Protein AF-A0A1I5WN30-F1 (afdb_monomer)

Mean predicted aligned error: 3.78 Å

Sequence (135 aa):
MLHYLNLFPAQSEDDVQALPRPFRENFAGAMRGMVEAGAPEGTDPSLVDRYTEKMGSARQPAGLHSLEGLVRWDLDAALREVAQPVALFVVRSIIAKEAIERYGDRIRIELVDLGSRHFPVESPAETTKLLAGEL

Secondary structure (DSSP, 8-state):
-TTSGGGSSPPPHHHHHHTTHHHHH-HHHHHHHHHHTTS-TT--HHHHHHHHHHHHTPPTTHHHHHHHHHHH--HHHHHHH--S-EEEEEETTT--HHHHHHHTTTEEEEEE-SSSTTHHHHSHHHHHHHHHT--

pLDDT: mean 91.73, std 5.42, range [56.91, 95.81]

Organism: NCBI:txid112413

InterPro domains:
  IPR029058 Alpha/Beta hydrolase fold [G3DSA:3.40.50.1820] (2-135)

Solvent-accessible surface area (backbone atoms only — not comparable to full-atom values): 7769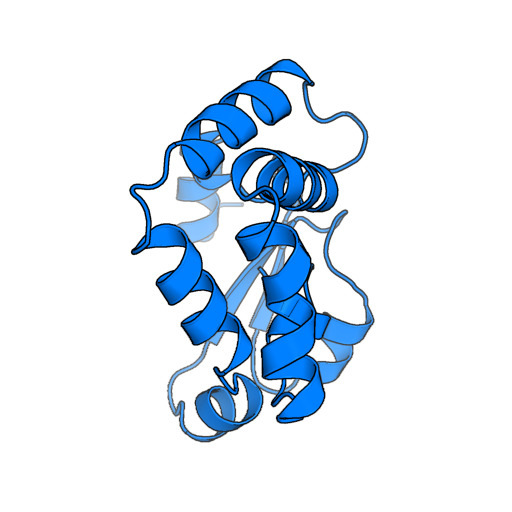 Å² total; per-residue (Å²): 116,58,54,51,49,89,46,36,45,73,55,54,74,67,50,46,60,53,72,48,44,56,42,74,76,36,44,44,65,43,38,34,56,62,37,52,77,43,43,42,92,89,55,60,64,69,56,48,51,52,49,20,53,60,60,34,64,46,61,80,66,58,46,58,53,51,51,51,50,46,36,67,34,38,48,60,62,52,59,73,71,54,85,67,91,43,77,42,81,42,40,54,87,54,50,46,69,67,42,50,72,72,37,52,90,72,30,52,74,43,73,36,96,49,80,36,81,56,20,66,76,78,37,48,70,60,44,52,32,50,75,71,68,72,108

Radius of gyration: 15.88 Å; Cα contacts (8 Å, |Δi|>4): 139; chains: 1; bounding box: 36×34×39 Å

Structure (mmCIF, N/CA/C/O backbone):
data_AF-A0A1I5WN30-F1
#
_entry.id   AF-A0A1I5WN30-F1
#
loop_
_atom_site.group_PDB
_atom_site.id
_atom_site.type_symbol
_atom_site.label_atom_id
_atom_site.label_alt_id
_atom_site.label_comp_id
_atom_site.label_asym_id
_atom_site.label_entity_id
_atom_site.label_seq_id
_atom_site.pdbx_PDB_ins_code
_atom_site.Cartn_x
_atom_site.Cartn_y
_atom_site.Cartn_z
_atom_site.occupancy
_atom_site.B_iso_or_equiv
_atom_site.auth_seq_id
_atom_site.auth_comp_id
_atom_site.auth_asym_id
_atom_site.auth_atom_id
_atom_site.pdbx_PDB_model_num
ATOM 1 N N . MET A 1 1 ? -0.912 0.502 2.035 1.00 56.91 1 MET A N 1
ATOM 2 C CA . MET A 1 1 ? -0.988 -0.795 1.334 1.00 56.91 1 MET A CA 1
ATOM 3 C C . MET A 1 1 ? -2.139 -0.786 0.335 1.00 56.91 1 MET A C 1
ATOM 5 O O . MET A 1 1 ? -1.849 -0.775 -0.846 1.00 56.91 1 MET A O 1
ATOM 9 N N . LEU A 1 2 ? -3.398 -0.635 0.769 1.00 68.44 2 LEU A N 1
ATOM 10 C CA . LEU A 1 2 ? -4.589 -0.671 -0.104 1.00 68.44 2 LEU A CA 1
ATOM 11 C C . LEU A 1 2 ? -4.738 0.461 -1.145 1.00 68.44 2 LEU A C 1
ATOM 13 O O . LEU A 1 2 ? -5.691 0.446 -1.914 1.00 68.44 2 LEU A O 1
ATOM 17 N N . HIS A 1 3 ? -3.808 1.418 -1.214 1.00 73.88 3 HIS A N 1
ATOM 18 C CA . HIS A 1 3 ? -3.748 2.346 -2.351 1.00 73.88 3 HIS A CA 1
ATOM 19 C C . HIS A 1 3 ? -3.366 1.630 -3.661 1.00 73.88 3 HIS A C 1
ATOM 21 O O . HIS A 1 3 ? -3.721 2.098 -4.733 1.00 73.88 3 HIS A O 1
ATOM 27 N N . TYR A 1 4 ? -2.744 0.446 -3.579 1.00 74.31 4 TYR A N 1
ATOM 28 C CA . TYR A 1 4 ? -2.612 -0.494 -4.697 1.00 74.31 4 TYR A CA 1
ATOM 29 C C . TYR A 1 4 ? -3.767 -1.488 -4.727 1.00 74.31 4 TYR A C 1
ATOM 31 O O . TYR A 1 4 ? -3.547 -2.694 -4.647 1.00 74.31 4 TYR A O 1
ATOM 39 N N . LEU A 1 5 ? -5.011 -1.006 -4.765 1.00 79.19 5 LEU A N 1
ATOM 40 C CA . LEU A 1 5 ? -6.179 -1.888 -4.684 1.00 79.19 5 LEU A CA 1
ATOM 41 C C . LEU A 1 5 ? -6.122 -3.023 -5.713 1.00 79.19 5 LEU A C 1
ATOM 43 O O . LEU A 1 5 ? -6.527 -4.132 -5.407 1.00 79.19 5 LEU A O 1
ATOM 47 N N . ASN A 1 6 ? -5.569 -2.775 -6.897 1.00 80.12 6 ASN A N 1
ATOM 48 C CA . ASN A 1 6 ? -5.411 -3.780 -7.941 1.00 80.12 6 ASN A CA 1
ATOM 49 C C . ASN A 1 6 ? -4.487 -4.958 -7.580 1.00 80.12 6 ASN A C 1
ATOM 51 O O . ASN A 1 6 ? -4.527 -5.943 -8.299 1.00 80.12 6 ASN A O 1
ATOM 55 N N . LEU A 1 7 ? -3.677 -4.889 -6.516 1.00 83.81 7 LEU A N 1
ATOM 56 C CA . LEU A 1 7 ? -2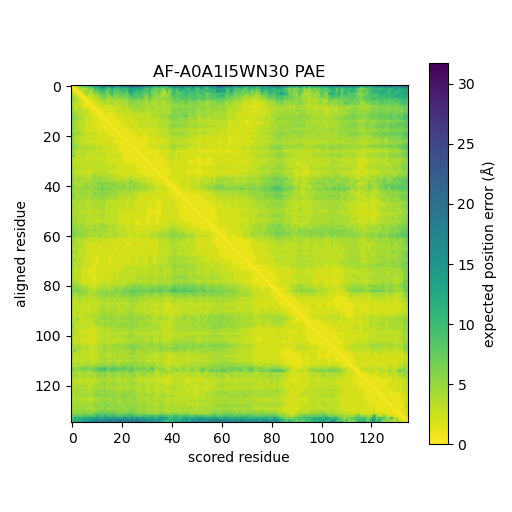.734 -5.951 -6.132 1.00 83.81 7 LEU A CA 1
ATOM 57 C C . LEU A 1 7 ? -3.264 -6.926 -5.071 1.00 83.81 7 LEU A C 1
ATOM 59 O O .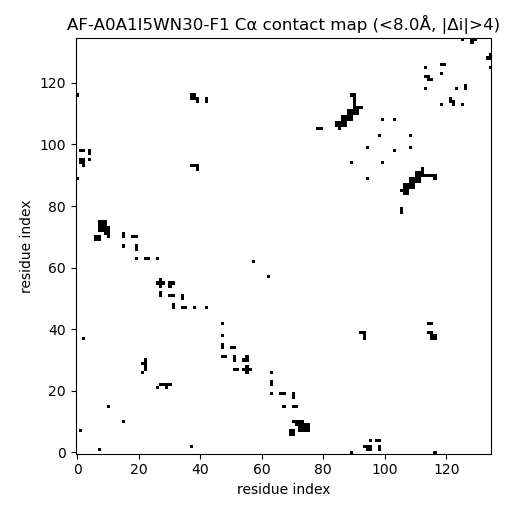 LEU A 1 7 ? -2.599 -7.921 -4.811 1.00 83.81 7 LEU A O 1
ATOM 63 N N . PHE A 1 8 ? -4.388 -6.631 -4.409 1.00 85.19 8 PHE A N 1
ATOM 64 C CA . PHE A 1 8 ? -4.833 -7.397 -3.229 1.00 85.19 8 PHE A CA 1
ATOM 65 C C . PHE A 1 8 ? -5.980 -8.388 -3.466 1.00 85.19 8 PHE A C 1
ATOM 67 O O . PHE A 1 8 ? -5.977 -9.437 -2.824 1.00 85.19 8 PHE A O 1
ATOM 74 N N . PRO A 1 9 ? -6.981 -8.103 -4.317 1.00 91.12 9 PRO A N 1
ATOM 75 C CA . PRO A 1 9 ? -7.969 -9.098 -4.705 1.00 91.12 9 PRO A CA 1
ATOM 76 C C . PRO A 1 9 ? -7.327 -10.262 -5.455 1.00 91.12 9 PRO A C 1
ATOM 78 O O . PRO A 1 9 ? -6.271 -10.094 -6.070 1.00 91.12 9 PRO A O 1
ATOM 81 N N . ALA A 1 10 ? -8.022 -11.401 -5.480 1.00 93.56 10 ALA A N 1
ATOM 82 C CA . ALA A 1 10 ? -7.674 -12.511 -6.360 1.00 93.56 10 ALA A CA 1
ATOM 83 C C . ALA A 1 10 ? -7.446 -12.025 -7.802 1.00 93.56 10 ALA A C 1
ATOM 85 O O . ALA A 1 10 ? -8.315 -11.387 -8.402 1.00 93.56 10 ALA A O 1
ATOM 86 N N . GLN A 1 11 ? -6.276 -12.349 -8.344 1.00 93.50 11 GLN A N 1
ATOM 87 C CA . GLN A 1 11 ? -5.887 -12.030 -9.713 1.00 93.50 11 GLN A CA 1
ATOM 88 C C . GLN A 1 11 ? -6.201 -13.198 -10.649 1.00 93.50 11 GLN A C 1
ATOM 90 O O . GLN A 1 11 ? -6.179 -14.361 -10.237 1.00 93.50 11 GLN A O 1
ATOM 95 N N . SER A 1 12 ? -6.454 -12.899 -11.924 1.00 93.19 12 SER A N 1
ATOM 96 C CA . SER A 1 12 ? -6.440 -13.938 -12.956 1.00 93.19 12 SER A CA 1
ATOM 97 C C . SER A 1 12 ? -5.009 -14.443 -13.179 1.00 93.19 12 SER A C 1
ATOM 99 O O . SER A 1 12 ? -4.046 -13.734 -12.884 1.00 93.19 12 SER A O 1
ATOM 101 N N . GLU A 1 13 ? -4.835 -15.652 -13.724 1.00 92.12 13 GLU A N 1
ATOM 102 C CA . GLU A 1 13 ? -3.481 -16.140 -14.038 1.00 92.12 13 GLU A CA 1
ATOM 103 C C . GLU A 1 13 ? -2.780 -15.229 -15.062 1.00 92.12 13 GLU A C 1
ATOM 105 O O . GLU A 1 13 ? -1.581 -14.986 -14.947 1.00 92.12 13 GLU A O 1
ATOM 110 N N . ASP A 1 14 ? -3.524 -14.644 -16.005 1.00 93.50 14 ASP A N 1
ATOM 111 C CA . ASP A 1 14 ? -2.974 -13.679 -16.962 1.00 93.50 14 ASP A CA 1
ATOM 112 C C . ASP A 1 14 ? -2.432 -12.426 -16.249 1.00 93.50 14 ASP A C 1
ATOM 114 O O . ASP A 1 14 ? -1.308 -11.994 -16.525 1.00 93.50 14 ASP A O 1
ATOM 118 N N . ASP A 1 15 ? -3.170 -11.888 -15.271 1.00 92.19 15 ASP A N 1
ATOM 119 C CA . ASP A 1 15 ? -2.736 -10.734 -14.469 1.00 92.19 15 ASP A CA 1
ATOM 120 C C . ASP A 1 15 ? -1.535 -11.076 -13.580 1.00 92.19 15 ASP A C 1
ATOM 122 O O . ASP A 1 15 ? -0.591 -10.287 -13.474 1.00 92.19 15 ASP A O 1
ATOM 126 N N . VAL A 1 16 ? -1.510 -12.284 -13.007 1.00 92.06 16 VAL A N 1
ATOM 127 C CA . VAL A 1 16 ? -0.373 -12.806 -12.232 1.00 92.06 16 VAL A CA 1
ATOM 128 C C . VAL A 1 16 ? 0.915 -12.820 -13.051 1.00 92.06 16 VAL A C 1
ATOM 130 O O . VAL A 1 16 ? 2.000 -12.566 -12.517 1.00 92.06 16 VAL A O 1
ATOM 133 N N . GLN A 1 17 ? 0.824 -13.092 -14.352 1.00 90.69 17 GLN A N 1
ATOM 134 C CA . GLN A 1 17 ? 1.980 -13.070 -15.243 1.00 90.69 17 GLN A CA 1
ATOM 135 C C . GLN A 1 17 ? 2.309 -11.662 -15.750 1.00 90.69 17 GLN A C 1
ATOM 137 O O . GLN A 1 17 ? 3.495 -11.340 -15.912 1.00 90.69 17 GLN A O 1
ATOM 142 N N . ALA A 1 18 ? 1.293 -10.830 -15.988 1.00 92.62 18 ALA A N 1
ATOM 143 C CA . ALA A 1 18 ? 1.430 -9.500 -16.571 1.00 92.62 18 ALA A CA 1
ATOM 144 C C . ALA A 1 18 ? 1.936 -8.449 -15.573 1.00 92.62 18 ALA A C 1
ATOM 146 O O . ALA A 1 18 ? 2.865 -7.706 -15.897 1.00 92.62 18 ALA A O 1
ATOM 147 N N . LEU A 1 19 ? 1.379 -8.400 -14.358 1.00 91.19 19 LEU A N 1
ATOM 148 C CA . LEU A 1 19 ? 1.684 -7.369 -13.358 1.00 91.19 19 LEU A CA 1
ATOM 149 C C . LEU A 1 19 ? 3.174 -7.314 -12.966 1.00 91.19 19 LEU A C 1
ATOM 151 O O . LEU A 1 19 ? 3.724 -6.213 -12.899 1.00 91.19 19 LEU A O 1
ATOM 155 N N . PRO A 1 20 ? 3.889 -8.443 -12.771 1.00 92.69 20 PRO A N 1
ATOM 156 C CA . PRO A 1 20 ? 5.315 -8.407 -12.450 1.00 92.69 20 PRO A CA 1
ATOM 157 C C . PRO A 1 20 ? 6.221 -8.111 -13.654 1.00 9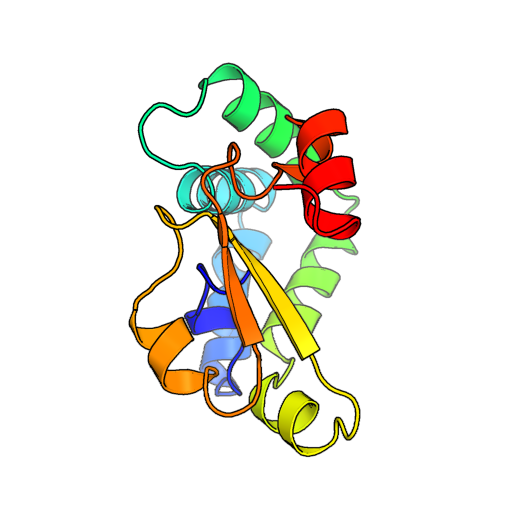2.69 20 PRO A C 1
ATOM 159 O O . PRO A 1 20 ? 7.420 -7.915 -13.466 1.00 92.69 20 PRO A O 1
ATOM 162 N N . ARG A 1 21 ? 5.707 -8.089 -14.896 1.00 94.06 21 ARG A N 1
ATOM 163 C CA . ARG A 1 21 ? 6.533 -7.972 -16.114 1.00 94.06 21 ARG A CA 1
ATOM 164 C C . ARG A 1 21 ? 7.467 -6.752 -16.112 1.00 94.06 21 ARG A C 1
ATOM 166 O O . ARG A 1 21 ? 8.657 -6.965 -16.348 1.00 94.06 21 ARG A O 1
ATOM 173 N N . PRO A 1 22 ? 7.024 -5.529 -15.752 1.00 93.88 22 PRO A N 1
ATOM 174 C CA . PRO A 1 22 ? 7.924 -4.377 -15.675 1.00 93.88 22 PRO A CA 1
ATOM 175 C C . PRO A 1 22 ? 9.069 -4.575 -14.671 1.00 93.88 22 PRO A C 1
ATOM 177 O O . PRO A 1 22 ? 10.181 -4.105 -14.895 1.00 93.88 22 PRO A O 1
ATOM 180 N N . PHE A 1 23 ? 8.834 -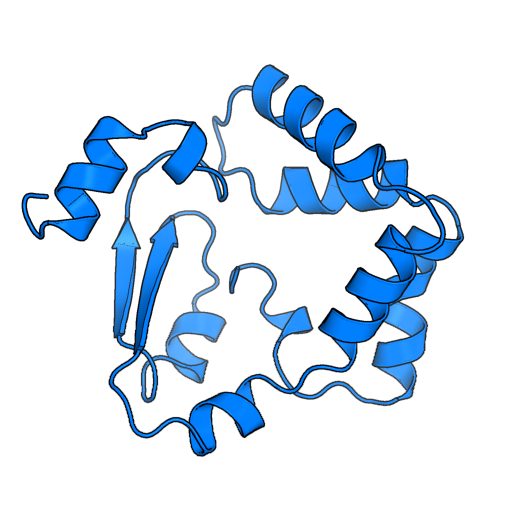5.324 -13.587 1.00 94.25 23 PHE A N 1
ATOM 181 C CA . PHE A 1 23 ? 9.849 -5.630 -12.574 1.00 94.25 23 PHE A CA 1
ATOM 182 C C . PHE A 1 23 ? 10.864 -6.669 -13.049 1.00 94.25 23 PHE A C 1
ATOM 184 O O . PHE A 1 23 ? 12.010 -6.640 -12.602 1.00 94.25 23 PHE A O 1
ATOM 191 N N . ARG A 1 24 ? 10.470 -7.569 -13.960 1.00 93.81 24 ARG A N 1
ATOM 192 C CA . ARG A 1 24 ? 11.396 -8.510 -14.612 1.00 93.81 24 ARG A CA 1
ATOM 193 C C . ARG A 1 24 ? 12.337 -7.794 -15.579 1.00 93.81 24 ARG A C 1
ATOM 195 O O . ARG A 1 24 ? 13.497 -8.173 -15.687 1.00 93.81 24 ARG A O 1
ATOM 202 N N . GLU A 1 25 ? 11.838 -6.767 -16.262 1.00 94.81 25 GLU A N 1
ATOM 203 C CA . GLU A 1 25 ? 12.593 -5.993 -17.255 1.00 94.81 25 GLU A CA 1
ATOM 204 C C . GLU A 1 25 ? 13.499 -4.939 -16.604 1.00 94.81 25 GLU A C 1
ATOM 206 O O . GLU A 1 25 ? 14.667 -4.807 -16.966 1.00 94.81 25 GLU A O 1
ATOM 211 N N . ASN A 1 26 ? 12.978 -4.201 -15.621 1.00 94.44 26 ASN A N 1
ATOM 212 C CA . ASN A 1 26 ? 13.712 -3.176 -14.888 1.00 94.44 26 ASN A CA 1
ATOM 213 C C . ASN A 1 26 ? 13.171 -3.041 -13.459 1.00 94.44 26 ASN A C 1
ATOM 215 O O . ASN A 1 26 ? 12.346 -2.173 -13.167 1.00 94.44 26 ASN A O 1
ATOM 219 N N . PHE A 1 27 ? 13.670 -3.884 -12.551 1.00 94.69 27 PHE A N 1
ATOM 220 C CA . PHE A 1 27 ? 13.216 -3.908 -11.159 1.00 94.69 27 PHE A CA 1
ATOM 221 C C . PHE A 1 27 ? 13.329 -2.540 -10.473 1.00 94.69 27 PHE A C 1
ATOM 223 O O . PHE A 1 27 ? 12.363 -2.068 -9.882 1.00 94.69 27 PHE A O 1
ATOM 230 N N . ALA A 1 28 ? 14.486 -1.877 -10.569 1.00 93.44 28 ALA A N 1
ATOM 231 C CA . ALA A 1 28 ? 14.715 -0.598 -9.898 1.00 93.44 28 ALA A CA 1
ATOM 232 C C . ALA A 1 28 ? 13.820 0.522 -10.459 1.00 93.44 28 ALA A C 1
ATOM 234 O O . ALA A 1 28 ? 13.243 1.292 -9.692 1.00 93.44 28 ALA A O 1
ATOM 235 N N . GLY A 1 29 ? 13.656 0.584 -11.785 1.00 94.06 29 GLY A N 1
ATOM 236 C CA . GLY A 1 29 ? 12.773 1.555 -12.434 1.00 94.06 29 GLY A CA 1
ATOM 237 C C . GLY A 1 29 ? 11.299 1.328 -12.096 1.00 94.06 29 GLY A C 1
ATOM 238 O O . GLY A 1 29 ? 10.606 2.270 -11.719 1.00 94.06 29 GLY A O 1
ATOM 239 N N . ALA A 1 30 ? 10.830 0.079 -12.148 1.00 94.69 30 ALA A N 1
ATOM 240 C CA . ALA A 1 30 ? 9.465 -0.270 -11.757 1.00 94.69 30 ALA A CA 1
ATOM 241 C C . ALA A 1 30 ? 9.208 0.009 -10.263 1.00 94.69 30 ALA A C 1
ATOM 243 O O . ALA A 1 30 ? 8.138 0.497 -9.892 1.00 94.69 30 ALA A O 1
ATOM 244 N N . MET A 1 31 ? 10.212 -0.211 -9.404 1.00 94.25 31 MET A N 1
ATOM 245 C CA . MET A 1 31 ? 10.119 0.128 -7.985 1.00 94.25 31 MET A CA 1
ATOM 246 C C . MET A 1 31 ? 9.964 1.628 -7.735 1.00 94.25 31 MET A C 1
ATOM 248 O O . MET A 1 31 ? 9.226 1.996 -6.822 1.00 94.25 31 MET A O 1
ATOM 252 N N . ARG A 1 32 ? 10.598 2.494 -8.536 1.00 94.25 32 ARG A N 1
ATOM 253 C CA . ARG A 1 32 ? 10.407 3.949 -8.429 1.00 94.25 32 ARG A CA 1
ATOM 254 C C . ARG A 1 32 ? 8.937 4.329 -8.597 1.00 94.25 32 ARG A C 1
ATOM 256 O O . ARG A 1 32 ? 8.393 5.013 -7.735 1.00 94.25 32 ARG A O 1
ATOM 263 N N . GLY A 1 33 ? 8.275 3.795 -9.626 1.00 91.56 33 GLY A N 1
ATOM 264 C CA . GLY A 1 33 ? 6.846 4.033 -9.852 1.00 91.56 33 GLY A CA 1
ATOM 265 C C . GLY A 1 33 ? 5.974 3.604 -8.664 1.00 91.56 33 GLY A C 1
ATOM 266 O O . GLY A 1 33 ? 5.052 4.320 -8.281 1.00 91.56 33 GLY A O 1
ATOM 267 N N . MET A 1 34 ? 6.308 2.488 -8.001 1.00 89.94 34 MET A N 1
ATOM 268 C CA . MET A 1 34 ? 5.632 2.055 -6.764 1.00 89.94 34 MET A CA 1
ATOM 269 C C . MET A 1 34 ? 5.967 2.897 -5.518 1.00 89.94 34 MET A C 1
ATOM 271 O O . MET A 1 34 ? 5.282 2.820 -4.490 1.00 89.94 34 MET A O 1
ATOM 275 N N . VAL A 1 35 ? 7.069 3.634 -5.510 1.00 91.25 35 VAL A N 1
ATOM 276 C CA . VAL A 1 35 ? 7.347 4.573 -4.419 1.00 91.25 35 VAL A CA 1
ATOM 277 C C . VAL A 1 35 ? 6.556 5.852 -4.655 1.00 91.25 35 VAL A C 1
ATOM 279 O O . VAL A 1 35 ? 5.852 6.289 -3.748 1.00 91.25 35 VAL A O 1
ATOM 282 N N . GLU A 1 36 ? 6.596 6.376 -5.878 1.00 90.75 36 GLU A N 1
ATOM 283 C CA . GLU A 1 36 ? 5.896 7.594 -6.291 1.00 90.75 36 GLU A CA 1
ATOM 284 C C . GLU A 1 36 ? 4.374 7.471 -6.130 1.00 90.75 36 GLU A C 1
ATOM 286 O O . GLU A 1 36 ? 3.761 8.336 -5.516 1.00 90.75 36 GLU A O 1
ATOM 291 N N . ALA A 1 37 ? 3.756 6.362 -6.549 1.00 86.50 37 ALA A N 1
ATOM 292 C CA . ALA A 1 37 ? 2.313 6.156 -6.368 1.00 86.50 37 ALA A CA 1
ATOM 293 C C . ALA A 1 37 ? 1.876 6.006 -4.891 1.00 86.50 37 ALA A C 1
ATOM 295 O O . ALA A 1 37 ? 0.689 6.090 -4.582 1.00 86.50 37 ALA A O 1
ATOM 296 N N . GLY A 1 38 ? 2.821 5.803 -3.965 1.00 84.81 38 GLY A N 1
ATOM 297 C CA . GLY A 1 38 ? 2.572 5.795 -2.521 1.00 84.81 38 GLY A CA 1
ATOM 298 C C . GLY A 1 38 ? 2.956 7.094 -1.804 1.00 84.81 38 GLY A C 1
ATOM 299 O O . GLY A 1 38 ? 2.899 7.129 -0.569 1.00 84.81 38 GLY A O 1
ATOM 300 N N . ALA A 1 39 ? 3.379 8.118 -2.548 1.00 88.19 39 ALA A N 1
ATOM 301 C CA . ALA A 1 39 ? 3.784 9.424 -2.051 1.00 88.19 39 ALA A CA 1
ATOM 302 C C . ALA A 1 39 ? 2.681 10.458 -2.362 1.00 88.19 39 ALA A C 1
ATOM 304 O O . ALA A 1 39 ? 2.449 10.763 -3.532 1.00 88.19 39 ALA A O 1
ATOM 305 N N . PRO A 1 40 ? 1.976 10.993 -1.346 1.00 87.88 40 PRO A N 1
ATOM 306 C CA . PRO A 1 40 ? 1.018 12.074 -1.552 1.00 87.88 40 PRO A CA 1
ATOM 307 C C . PRO A 1 40 ? 1.642 13.323 -2.190 1.00 87.88 40 PRO A C 1
ATOM 309 O O . PRO A 1 40 ? 2.854 13.547 -2.102 1.00 87.88 40 PRO A O 1
ATOM 312 N N . GLU A 1 41 ? 0.797 14.191 -2.747 1.00 87.88 41 GLU A N 1
ATOM 313 C CA . GLU A 1 41 ? 1.216 15.525 -3.183 1.00 87.88 41 GLU A CA 1
ATOM 314 C C . GLU A 1 41 ? 1.916 16.280 -2.039 1.00 87.88 41 GLU A C 1
ATOM 316 O O . GLU A 1 41 ? 1.483 16.239 -0.886 1.00 87.88 41 GLU A O 1
ATOM 321 N N . GLY A 1 42 ? 3.032 16.941 -2.355 1.00 87.81 42 GLY A N 1
ATOM 322 C CA . GLY A 1 42 ? 3.853 17.645 -1.369 1.00 87.81 42 GLY A CA 1
ATOM 323 C C . GLY A 1 42 ? 4.835 16.764 -0.588 1.00 87.81 42 GLY A C 1
ATOM 324 O O . GLY A 1 42 ? 5.565 17.295 0.249 1.00 87.81 42 GLY A O 1
ATOM 325 N N . THR A 1 43 ? 4.908 15.453 -0.859 1.00 89.62 43 THR A N 1
ATOM 326 C CA . THR A 1 43 ? 5.972 14.601 -0.299 1.00 89.62 43 THR A CA 1
ATOM 327 C C . THR A 1 43 ? 7.344 15.115 -0.740 1.00 89.62 43 THR A C 1
ATOM 329 O O . THR A 1 43 ? 7.560 15.371 -1.924 1.00 89.62 43 THR A O 1
ATOM 332 N N . ASP A 1 44 ? 8.279 15.235 0.206 1.00 91.44 44 ASP A N 1
ATOM 333 C CA . ASP A 1 44 ? 9.663 15.634 -0.068 1.00 91.44 44 ASP A CA 1
ATOM 334 C C . ASP A 1 44 ? 10.295 14.701 -1.128 1.00 91.44 44 ASP A C 1
ATOM 336 O O . ASP A 1 44 ? 10.402 13.490 -0.889 1.00 91.44 44 ASP A O 1
ATOM 340 N N . PRO A 1 45 ? 10.743 15.226 -2.287 1.00 93.12 45 PRO A N 1
ATOM 341 C CA . PRO A 1 45 ? 11.358 14.417 -3.337 1.00 93.12 45 PRO A CA 1
ATOM 342 C C . PRO A 1 45 ? 12.565 13.599 -2.859 1.00 93.12 45 PRO A C 1
ATOM 344 O O . PRO A 1 45 ? 12.787 12.488 -3.340 1.00 93.12 45 PRO A O 1
ATOM 347 N N . SER A 1 46 ? 13.311 14.091 -1.865 1.00 94.38 46 SER A N 1
ATOM 348 C CA . SER A 1 46 ? 14.457 13.369 -1.306 1.00 94.38 46 SER A CA 1
ATOM 349 C C . SER A 1 46 ? 14.046 12.088 -0.566 1.00 94.38 46 SER A C 1
ATOM 351 O O . SER A 1 46 ? 14.798 11.108 -0.558 1.00 94.38 46 SER A O 1
ATOM 353 N N . LEU A 1 47 ? 12.833 12.041 0.003 1.00 92.75 47 LEU A N 1
ATOM 354 C CA . LEU A 1 47 ? 12.275 10.822 0.591 1.00 92.75 47 LEU A CA 1
ATOM 355 C C . LEU A 1 47 ? 11.911 9.809 -0.494 1.00 92.75 47 LEU A C 1
ATOM 357 O O . LEU A 1 47 ? 12.217 8.624 -0.347 1.00 92.75 47 LEU A O 1
ATOM 361 N N . VAL A 1 48 ? 11.312 10.265 -1.597 1.00 92.81 48 VAL A N 1
ATOM 362 C CA . VAL A 1 48 ? 10.991 9.414 -2.754 1.00 92.81 48 VAL A CA 1
ATOM 363 C C . VAL A 1 48 ? 12.259 8.773 -3.315 1.00 92.81 48 VAL A C 1
ATOM 365 O O . VAL A 1 48 ? 12.292 7.556 -3.514 1.00 92.81 48 VAL A O 1
ATOM 368 N N . ASP A 1 49 ? 13.325 9.552 -3.500 1.00 94.94 49 ASP A N 1
ATOM 369 C CA . ASP A 1 49 ? 14.606 9.038 -3.991 1.00 94.94 49 ASP A CA 1
ATOM 370 C C . ASP A 1 49 ? 15.227 8.035 -3.008 1.00 94.94 49 ASP A C 1
ATOM 372 O O . ASP A 1 49 ? 15.601 6.927 -3.405 1.00 94.94 49 ASP A O 1
ATOM 376 N N . ARG A 1 50 ? 15.239 8.351 -1.707 1.00 95.62 50 ARG A N 1
ATOM 377 C CA . ARG A 1 50 ? 15.759 7.453 -0.664 1.00 95.62 50 ARG A CA 1
ATOM 378 C C . ARG A 1 50 ? 14.993 6.130 -0.591 1.00 95.62 50 ARG A C 1
ATOM 380 O O . ARG A 1 50 ? 15.600 5.068 -0.433 1.00 95.62 50 ARG A O 1
ATOM 387 N N . TYR A 1 51 ? 13.663 6.161 -0.671 1.00 94.31 51 TYR A N 1
ATOM 388 C CA . TYR A 1 51 ? 12.858 4.938 -0.666 1.00 94.31 51 TYR A CA 1
ATOM 389 C C . TYR A 1 51 ? 13.013 4.150 -1.964 1.00 94.31 51 TYR A C 1
ATOM 391 O O . TYR A 1 51 ? 13.066 2.922 -1.911 1.00 94.31 51 TYR A O 1
ATOM 399 N N . THR A 1 52 ? 13.152 4.831 -3.101 1.00 94.94 52 THR A N 1
ATOM 400 C CA . THR A 1 52 ? 13.436 4.197 -4.393 1.00 94.94 52 THR A CA 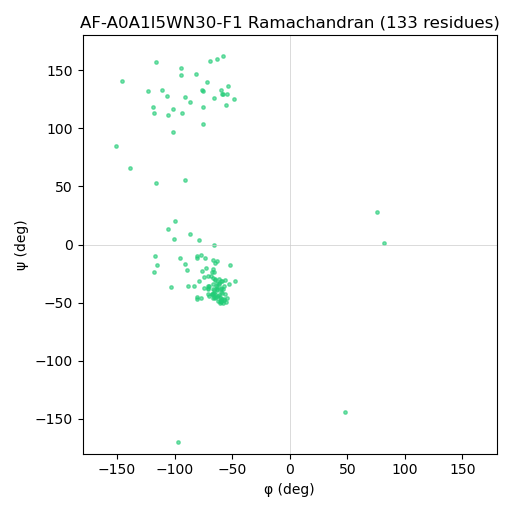1
ATOM 401 C C . THR A 1 52 ? 14.760 3.445 -4.354 1.00 94.94 52 THR A C 1
ATOM 403 O O . THR A 1 52 ? 14.794 2.268 -4.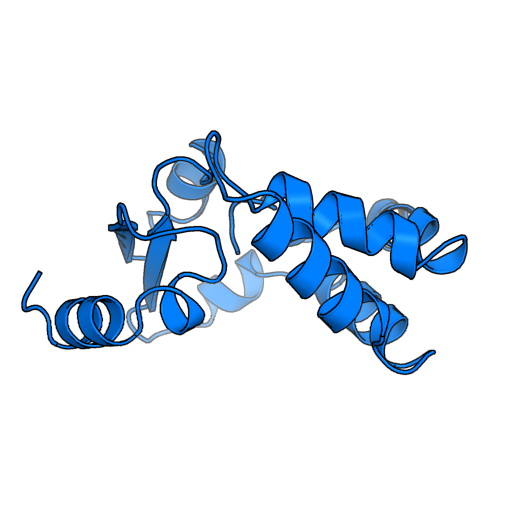705 1.00 94.94 52 THR A O 1
ATOM 406 N N . GLU A 1 53 ? 15.831 4.068 -3.861 1.00 95.75 53 GLU A N 1
ATOM 407 C CA . GLU A 1 53 ? 17.135 3.418 -3.700 1.00 95.75 53 GLU A CA 1
ATOM 408 C C . GLU A 1 53 ? 17.039 2.211 -2.756 1.00 95.75 53 GLU A C 1
ATOM 410 O O . GLU A 1 53 ? 17.430 1.092 -3.103 1.00 95.75 53 GLU A O 1
ATOM 415 N N . LYS A 1 54 ? 16.432 2.407 -1.578 1.00 94.88 54 LYS A N 1
ATOM 416 C CA . LYS A 1 54 ? 16.271 1.340 -0.586 1.00 94.88 54 LYS A CA 1
ATOM 417 C C . LYS A 1 54 ? 15.501 0.150 -1.155 1.00 94.88 54 LYS A C 1
ATOM 419 O O . LYS A 1 54 ? 15.953 -0.981 -1.012 1.00 94.88 54 LYS A O 1
ATOM 424 N N . MET A 1 55 ? 14.343 0.375 -1.770 1.00 94.25 55 MET A N 1
ATOM 425 C CA . MET A 1 55 ? 13.514 -0.719 -2.278 1.00 94.25 55 MET A CA 1
ATOM 426 C C . MET A 1 55 ? 14.086 -1.338 -3.558 1.00 94.25 55 MET A C 1
ATOM 428 O O . MET A 1 55 ? 14.042 -2.557 -3.714 1.00 94.25 55 MET A O 1
ATOM 432 N N . GLY A 1 56 ? 14.665 -0.527 -4.447 1.00 95.12 56 GLY A N 1
ATOM 433 C CA . GLY A 1 56 ? 15.309 -0.983 -5.680 1.00 95.12 56 GLY A CA 1
ATOM 434 C C . GLY A 1 56 ? 16.560 -1.832 -5.439 1.00 95.12 56 GLY A C 1
ATOM 435 O O . GLY A 1 56 ? 16.890 -2.671 -6.273 1.00 95.12 56 GLY A O 1
ATOM 436 N N . SER A 1 57 ? 17.214 -1.683 -4.280 1.00 95.31 57 SER A N 1
ATOM 437 C CA . SER A 1 57 ? 18.381 -2.485 -3.877 1.00 95.31 57 SER A CA 1
ATOM 438 C C . SER A 1 57 ? 18.050 -3.885 -3.336 1.00 95.31 57 SER A C 1
ATOM 440 O O . SER A 1 57 ? 18.952 -4.617 -2.920 1.00 95.31 57 SER A O 1
ATOM 442 N N . ALA A 1 58 ? 16.775 -4.296 -3.344 1.00 95.25 58 ALA A N 1
ATOM 443 C CA . ALA A 1 58 ? 16.387 -5.645 -2.947 1.00 95.25 58 ALA A CA 1
ATOM 444 C C . ALA A 1 58 ? 17.164 -6.703 -3.753 1.00 95.25 58 ALA A C 1
ATOM 446 O O . ALA A 1 58 ? 17.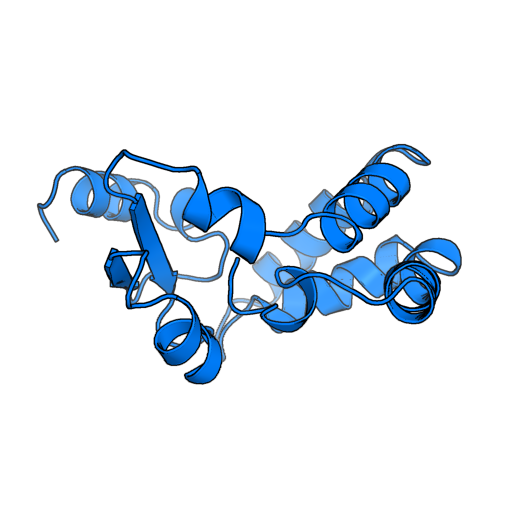200 -6.673 -4.986 1.00 95.25 58 ALA A O 1
ATOM 447 N N . ARG A 1 59 ? 17.774 -7.668 -3.048 1.00 95.00 59 ARG A N 1
ATOM 448 C CA . ARG A 1 59 ? 18.557 -8.742 -3.673 1.00 95.00 59 ARG A CA 1
ATOM 449 C C . ARG A 1 59 ? 17.692 -9.526 -4.661 1.00 95.00 59 ARG A C 1
ATOM 451 O O . ARG A 1 59 ? 16.629 -10.029 -4.299 1.00 95.00 59 ARG A O 1
ATOM 458 N N . GLN A 1 60 ? 18.193 -9.707 -5.879 1.00 93.31 60 GLN A N 1
ATOM 459 C CA . GLN A 1 60 ? 17.517 -10.493 -6.910 1.00 93.31 60 GLN A CA 1
ATOM 460 C C . GLN A 1 60 ? 18.008 -11.952 -6.933 1.00 93.31 60 GLN A C 1
ATOM 462 O O . GLN A 1 60 ? 19.175 -12.205 -6.614 1.00 93.31 60 GLN A O 1
ATOM 467 N N . PRO A 1 61 ? 17.128 -12.924 -7.254 1.00 94.69 61 PRO A N 1
ATOM 468 C CA . PRO A 1 61 ? 15.722 -12.762 -7.668 1.00 94.69 61 PRO A CA 1
ATOM 469 C C . PRO A 1 61 ? 14.708 -12.676 -6.506 1.00 94.69 61 PRO A C 1
ATOM 471 O O . PRO A 1 61 ? 13.504 -12.718 -6.735 1.00 94.69 61 PRO A O 1
ATOM 474 N N . ALA A 1 62 ? 15.156 -12.568 -5.250 1.00 94.94 62 ALA A N 1
ATOM 475 C CA . ALA A 1 62 ? 14.257 -12.618 -4.092 1.00 94.94 62 ALA A CA 1
ATOM 476 C C . ALA A 1 62 ? 13.241 -11.459 -4.058 1.00 94.94 62 ALA A C 1
ATOM 478 O O . ALA A 1 62 ? 12.077 -11.680 -3.721 1.00 94.94 62 ALA A O 1
ATOM 479 N N . GLY A 1 63 ? 13.652 -10.244 -4.439 1.00 93.75 63 GLY A N 1
ATOM 480 C CA . GLY A 1 63 ? 12.750 -9.093 -4.554 1.00 93.75 63 GLY A CA 1
ATOM 481 C C . GLY A 1 63 ? 11.620 -9.339 -5.556 1.00 93.75 63 GLY A C 1
ATOM 482 O O . GLY A 1 63 ? 10.451 -9.170 -5.216 1.00 93.75 63 GLY A O 1
ATOM 483 N N . LEU A 1 64 ? 11.961 -9.815 -6.757 1.00 94.19 64 LEU A N 1
ATOM 484 C CA . LEU A 1 64 ? 10.980 -10.189 -7.775 1.00 94.19 64 LEU A CA 1
ATOM 485 C C . LEU A 1 64 ? 10.035 -11.300 -7.293 1.00 94.19 64 LEU A C 1
ATOM 487 O O . LEU A 1 64 ? 8.823 -11.137 -7.388 1.00 94.19 64 LEU A O 1
ATOM 491 N N . HIS A 1 65 ? 10.560 -12.387 -6.718 1.00 94.75 65 HIS A N 1
ATOM 492 C CA . HIS A 1 65 ? 9.722 -13.488 -6.222 1.00 94.75 65 HIS A CA 1
ATOM 493 C C . HIS A 1 65 ? 8.763 -13.044 -5.107 1.00 94.75 65 HIS A C 1
ATOM 495 O O . HIS A 1 65 ? 7.648 -13.548 -5.010 1.00 94.75 65 HIS A O 1
ATOM 501 N N . SER A 1 66 ? 9.171 -12.080 -4.276 1.00 93.31 66 SER A N 1
ATOM 502 C CA . SER A 1 66 ? 8.298 -11.513 -3.241 1.00 93.31 66 SER A CA 1
ATOM 503 C C . SER A 1 66 ? 7.122 -10.758 -3.863 1.00 93.31 66 SER A C 1
ATOM 505 O O . SER A 1 66 ? 5.992 -10.872 -3.393 1.00 93.31 66 SER A O 1
ATOM 507 N N . LEU A 1 67 ? 7.374 -10.030 -4.953 1.00 91.69 67 LEU A N 1
ATOM 508 C CA . LEU A 1 67 ? 6.339 -9.331 -5.709 1.00 91.69 67 LEU A CA 1
ATOM 509 C C . LEU A 1 67 ? 5.388 -10.309 -6.411 1.00 91.69 67 LEU A C 1
ATOM 511 O O . LEU A 1 67 ? 4.177 -10.140 -6.363 1.00 91.69 67 LEU A O 1
ATOM 515 N N . GLU A 1 68 ? 5.928 -11.365 -7.013 1.00 92.44 68 GLU A N 1
ATOM 516 C CA . GLU A 1 68 ? 5.140 -12.432 -7.636 1.00 92.44 68 GLU A CA 1
ATOM 517 C C . GLU A 1 68 ? 4.280 -13.199 -6.623 1.00 92.44 68 GLU A C 1
ATOM 519 O O . GLU A 1 68 ? 3.181 -13.642 -6.958 1.00 92.44 68 GLU A O 1
ATOM 524 N N . GLY A 1 69 ? 4.766 -13.357 -5.389 1.00 93.12 69 GLY A N 1
ATOM 525 C CA . GLY A 1 69 ? 3.986 -13.898 -4.280 1.00 93.12 69 GLY A CA 1
ATOM 526 C C . GLY A 1 69 ? 2.862 -12.956 -3.857 1.00 93.12 69 GLY A C 1
ATOM 527 O O . GLY A 1 69 ? 1.738 -13.410 -3.665 1.00 93.12 69 GLY A O 1
ATOM 528 N N . LEU A 1 70 ? 3.141 -11.650 -3.777 1.00 91.69 70 LEU A N 1
ATOM 529 C CA . LEU A 1 70 ? 2.132 -10.635 -3.467 1.00 91.69 70 LEU A CA 1
ATOM 530 C C . LEU A 1 70 ? 1.002 -10.627 -4.502 1.00 91.69 70 LEU A C 1
ATOM 532 O O . LEU A 1 70 ? -0.156 -10.645 -4.117 1.00 91.69 70 LEU A O 1
ATOM 536 N N . VAL A 1 71 ? 1.327 -10.651 -5.797 1.00 92.50 71 VAL A N 1
ATOM 537 C CA . VAL A 1 71 ? 0.320 -10.639 -6.874 1.00 92.50 71 VAL A CA 1
ATOM 538 C C . VAL A 1 71 ? -0.549 -11.905 -6.870 1.00 92.50 71 VAL A C 1
ATOM 540 O O . VAL A 1 71 ? -1.709 -11.860 -7.260 1.00 92.50 71 VAL A O 1
ATOM 543 N N . ARG A 1 72 ? -0.014 -13.045 -6.420 1.00 94.00 72 ARG A N 1
ATOM 544 C CA . ARG A 1 72 ? -0.790 -14.291 -6.280 1.00 94.00 72 ARG A CA 1
ATOM 545 C C . ARG A 1 72 ? -1.636 -14.349 -5.014 1.00 94.00 72 ARG A C 1
ATOM 547 O O . ARG A 1 72 ? -2.425 -15.279 -4.862 1.00 94.00 72 ARG A O 1
ATOM 554 N N . TRP A 1 73 ? -1.432 -13.429 -4.078 1.00 94.06 73 TRP A N 1
ATOM 555 C CA . TRP A 1 73 ? -2.143 -13.459 -2.815 1.00 94.06 73 TRP A CA 1
ATOM 556 C C . TRP A 1 73 ? -3.585 -12.979 -2.993 1.00 94.06 73 TRP A C 1
ATOM 558 O O . TRP A 1 73 ? -3.834 -11.944 -3.599 1.00 94.06 73 TRP A O 1
ATOM 568 N N . ASP A 1 74 ? -4.532 -13.728 -2.428 1.00 94.56 74 ASP A N 1
ATOM 569 C CA . ASP A 1 74 ? -5.939 -13.338 -2.358 1.00 94.56 74 ASP A CA 1
ATOM 570 C C . ASP A 1 74 ? -6.253 -12.798 -0.955 1.00 94.56 74 ASP A C 1
ATOM 572 O O . ASP A 1 74 ? -6.521 -13.553 -0.012 1.00 94.56 74 ASP A O 1
ATOM 576 N N . LEU A 1 75 ? -6.229 -11.469 -0.813 1.00 93.56 75 LEU A N 1
ATOM 577 C CA . LEU A 1 75 ? -6.613 -10.801 0.429 1.00 93.56 75 LEU A CA 1
ATOM 578 C C . LEU A 1 75 ? -8.099 -11.014 0.747 1.00 93.56 75 LEU A C 1
ATOM 580 O O . LEU A 1 75 ? -8.465 -11.050 1.921 1.00 93.56 75 LEU A O 1
ATOM 584 N N . ASP A 1 76 ? -8.971 -11.166 -0.254 1.00 93.12 76 ASP A N 1
ATOM 585 C CA . ASP A 1 76 ? -10.394 -11.384 0.004 1.00 93.12 76 ASP A CA 1
ATOM 586 C C . ASP A 1 76 ? -10.627 -12.737 0.671 1.00 93.12 76 ASP A C 1
ATOM 588 O O . ASP A 1 76 ? -11.418 -12.816 1.611 1.00 93.12 76 ASP A O 1
ATOM 592 N N . ALA A 1 77 ? -9.946 -13.788 0.206 1.00 94.94 77 ALA A N 1
ATOM 593 C CA . ALA A 1 77 ? -9.956 -15.092 0.863 1.00 94.94 77 ALA A CA 1
ATOM 594 C C . ALA A 1 77 ? -9.367 -15.014 2.266 1.00 94.94 77 ALA A C 1
ATOM 596 O O . ALA A 1 77 ? -10.024 -15.448 3.211 1.00 94.94 77 ALA A O 1
ATOM 597 N N . ALA A 1 78 ? -8.200 -14.384 2.417 1.00 94.12 78 ALA A N 1
ATOM 598 C CA . ALA A 1 78 ? -7.561 -14.248 3.719 1.00 94.12 78 ALA A CA 1
ATOM 599 C C . ALA A 1 78 ? -8.480 -13.550 4.737 1.00 94.12 78 ALA A C 1
ATOM 601 O O . ALA A 1 78 ? -8.680 -14.054 5.837 1.00 94.12 78 ALA A O 1
ATOM 602 N N . LEU A 1 79 ? -9.113 -12.432 4.367 1.00 93.75 79 LEU A N 1
ATOM 603 C CA . LEU A 1 79 ? -10.010 -11.696 5.265 1.00 93.75 79 LEU A CA 1
ATOM 604 C C . LEU A 1 79 ? -11.298 -12.452 5.609 1.00 93.75 79 LEU A C 1
ATOM 606 O O . LEU A 1 79 ? -11.888 -12.164 6.644 1.00 93.75 79 LEU A O 1
ATOM 610 N N . ARG A 1 80 ? -11.751 -13.401 4.777 1.00 93.81 80 ARG A N 1
ATOM 611 C CA . ARG A 1 80 ? -12.900 -14.263 5.115 1.00 93.81 80 ARG A CA 1
ATOM 612 C C . ARG A 1 80 ? -12.569 -15.277 6.209 1.00 93.81 80 ARG A C 1
ATOM 614 O O . ARG A 1 80 ? -13.472 -15.710 6.917 1.00 93.81 80 ARG A O 1
ATOM 621 N N . GLU A 1 81 ? -11.304 -15.665 6.329 1.00 95.50 81 GLU A N 1
ATOM 622 C CA . GLU A 1 81 ? -10.843 -16.658 7.305 1.00 95.50 81 GLU A CA 1
ATOM 623 C C . GLU A 1 81 ? -10.405 -16.031 8.637 1.00 95.50 81 GLU A C 1
ATOM 625 O O . GLU A 1 81 ? -10.301 -16.723 9.651 1.00 95.50 81 GLU A O 1
ATOM 630 N N . VAL A 1 82 ? -10.162 -14.719 8.660 1.00 95.25 82 VAL A N 1
ATOM 631 C CA . VAL A 1 82 ? -9.752 -14.003 9.869 1.00 95.25 82 VAL A CA 1
ATOM 632 C C . VAL A 1 82 ? -10.948 -13.810 10.804 1.00 95.25 82 VAL A C 1
ATOM 634 O O . VAL A 1 82 ? -11.916 -13.130 10.478 1.00 95.25 82 VAL A O 1
ATOM 637 N N . ALA A 1 83 ? -10.852 -14.379 12.007 1.00 94.12 83 ALA A N 1
ATOM 638 C CA . ALA A 1 83 ? -11.868 -14.232 13.052 1.00 94.12 83 ALA A CA 1
ATOM 639 C C . ALA A 1 83 ? -11.628 -13.014 13.962 1.00 94.12 83 ALA A C 1
ATOM 641 O O . ALA A 1 83 ? -12.540 -12.551 14.647 1.00 94.12 83 ALA A O 1
ATOM 642 N N . GLN A 1 84 ? -10.391 -12.521 14.026 1.00 95.69 84 GLN A N 1
ATOM 643 C CA . GLN A 1 84 ? -10.012 -11.404 14.885 1.00 95.69 84 GLN A CA 1
ATOM 644 C C . GLN A 1 84 ? -10.368 -10.063 14.231 1.00 95.69 84 GLN A C 1
ATOM 646 O O . GLN A 1 84 ? -10.243 -9.921 13.016 1.00 95.69 84 GLN A O 1
ATOM 651 N N . PRO A 1 85 ? -10.733 -9.037 15.015 1.00 94.69 85 PRO A N 1
ATOM 652 C CA . PRO A 1 85 ? -10.892 -7.692 14.479 1.00 94.69 85 PRO A CA 1
ATOM 653 C C . PRO A 1 85 ? -9.593 -7.189 13.836 1.00 94.69 85 PRO A C 1
ATOM 655 O O . PRO A 1 85 ? -8.535 -7.208 14.468 1.00 94.69 85 PRO A O 1
ATOM 658 N N . VAL A 1 86 ? -9.682 -6.694 12.600 1.00 95.19 86 VAL A N 1
ATOM 659 C CA . VAL A 1 86 ? -8.552 -6.096 11.875 1.00 95.19 86 VAL A CA 1
ATOM 660 C C . VAL A 1 86 ? -8.721 -4.582 11.828 1.00 95.19 86 VAL A C 1
ATOM 662 O O . VAL A 1 86 ? -9.761 -4.080 11.402 1.00 95.19 86 VAL A O 1
ATOM 665 N N . ALA A 1 87 ? -7.687 -3.851 12.243 1.00 94.31 87 ALA A N 1
ATOM 666 C CA . ALA A 1 87 ? -7.600 -2.404 12.082 1.00 94.31 87 ALA A CA 1
ATOM 667 C C . ALA A 1 87 ? -6.514 -2.055 11.058 1.00 94.31 87 ALA A C 1
ATOM 669 O O . ALA A 1 87 ? -5.400 -2.577 11.125 1.00 94.31 87 ALA A O 1
ATOM 670 N N . LEU A 1 88 ? -6.836 -1.161 10.126 1.00 93.69 88 LEU A N 1
ATOM 671 C CA . LEU A 1 88 ? -5.908 -0.640 9.129 1.00 93.69 88 LEU A CA 1
ATOM 672 C C . LEU A 1 88 ? -5.771 0.869 9.298 1.00 93.69 88 LEU A C 1
ATOM 674 O O . LEU A 1 88 ? -6.730 1.595 9.065 1.00 93.69 88 LEU A O 1
ATOM 678 N N . PHE A 1 89 ? -4.560 1.331 9.597 1.00 93.88 89 PHE A N 1
ATOM 679 C CA . PHE A 1 89 ? -4.207 2.745 9.513 1.00 93.88 89 PHE A CA 1
ATOM 680 C C . PHE A 1 89 ? -3.652 3.055 8.127 1.00 93.88 89 PHE A C 1
ATOM 682 O O . PHE A 1 89 ? -2.727 2.389 7.649 1.00 93.88 89 PHE A O 1
ATOM 689 N N . VAL A 1 90 ? -4.222 4.052 7.461 1.00 93.06 90 VAL A N 1
ATOM 690 C CA . VAL A 1 90 ? -3.839 4.404 6.093 1.00 93.06 90 VAL A CA 1
ATOM 691 C C . VAL A 1 90 ? -3.945 5.901 5.861 1.00 93.06 90 VAL A C 1
ATOM 693 O O . VAL A 1 90 ? -4.868 6.554 6.339 1.00 93.06 90 VAL A O 1
ATOM 696 N N . VAL A 1 91 ? -2.982 6.445 5.117 1.00 92.88 91 VAL A N 1
ATOM 697 C CA . VAL A 1 91 ? -2.945 7.873 4.808 1.00 92.88 91 VAL A CA 1
ATOM 698 C C . VAL A 1 91 ? -4.139 8.248 3.929 1.00 92.88 91 VAL A C 1
ATOM 700 O O . VAL A 1 91 ? -4.361 7.645 2.875 1.00 92.88 91 VAL A O 1
ATOM 703 N N . ARG A 1 92 ? -4.910 9.245 4.373 1.00 93.19 92 ARG A N 1
ATOM 704 C CA . ARG A 1 92 ? -6.169 9.675 3.750 1.00 93.19 92 ARG A CA 1
ATOM 705 C C . ARG A 1 92 ? -6.003 10.058 2.285 1.00 93.19 92 ARG A C 1
ATOM 707 O O . ARG A 1 92 ? -6.835 9.695 1.464 1.00 93.19 92 ARG A O 1
ATOM 714 N N . SER A 1 93 ? -4.931 10.774 1.963 1.00 90.88 93 SER A N 1
ATOM 715 C CA . SER A 1 93 ? -4.688 11.335 0.631 1.00 90.88 93 SER A CA 1
ATOM 716 C C . SER A 1 93 ? -4.289 10.308 -0.431 1.00 90.88 93 SER A C 1
ATOM 718 O O . SER A 1 93 ? -4.296 10.650 -1.609 1.00 90.88 93 SER A O 1
ATOM 720 N N . ILE A 1 94 ? -3.958 9.067 -0.050 1.00 88.69 94 ILE A N 1
ATOM 721 C CA . ILE A 1 94 ? -3.511 8.036 -1.005 1.00 88.69 94 ILE A CA 1
ATOM 722 C C . ILE A 1 94 ? -4.466 6.851 -1.120 1.00 88.69 94 ILE A C 1
ATOM 724 O O . ILE A 1 94 ? -4.345 6.076 -2.062 1.00 88.69 94 ILE A O 1
ATOM 728 N N . ILE A 1 95 ? -5.384 6.643 -0.172 1.00 90.75 95 ILE A N 1
ATOM 729 C CA . ILE A 1 95 ? -6.302 5.505 -0.257 1.00 90.75 95 ILE A CA 1
ATOM 730 C C . ILE A 1 95 ? -7.397 5.749 -1.302 1.00 90.75 95 ILE A C 1
ATOM 732 O O . ILE A 1 95 ? -8.052 6.787 -1.313 1.00 90.75 95 ILE A O 1
ATOM 736 N N . ALA A 1 96 ? -7.623 4.752 -2.157 1.00 89.69 96 ALA A N 1
ATOM 737 C CA . ALA A 1 96 ? -8.735 4.741 -3.099 1.00 89.69 96 ALA A CA 1
ATOM 738 C C . ALA A 1 96 ? -10.067 4.505 -2.366 1.00 89.69 96 ALA A C 1
ATOM 740 O O . ALA A 1 96 ? -10.150 3.659 -1.469 1.00 89.69 96 ALA A O 1
ATOM 741 N N . LYS A 1 97 ? -11.129 5.208 -2.770 1.00 91.25 97 LYS A N 1
ATOM 742 C CA . LYS A 1 97 ? -12.471 5.056 -2.179 1.00 91.25 97 LYS A CA 1
ATOM 743 C C . LYS A 1 97 ? -12.985 3.623 -2.328 1.00 91.25 97 LYS A C 1
ATOM 745 O O . LYS A 1 97 ? -13.560 3.064 -1.401 1.00 91.25 97 LYS A O 1
ATOM 750 N N . GLU A 1 98 ? -12.680 3.008 -3.460 1.00 92.62 98 GLU A N 1
ATOM 751 C CA . GLU A 1 98 ? -13.005 1.635 -3.825 1.00 92.62 98 GLU A CA 1
ATOM 752 C C . GLU A 1 98 ? -12.409 0.626 -2.836 1.00 92.62 98 GLU A C 1
ATOM 754 O O . GLU A 1 98 ? -13.005 -0.417 -2.572 1.00 92.62 98 GLU A O 1
ATOM 759 N N . ALA A 1 99 ? -11.251 0.932 -2.239 1.00 92.25 99 ALA A N 1
ATOM 760 C CA . ALA A 1 99 ? -10.654 0.071 -1.224 1.00 92.25 99 ALA A CA 1
ATOM 761 C C . ALA A 1 99 ? -11.447 0.117 0.088 1.00 92.25 99 ALA A C 1
ATOM 763 O O . ALA A 1 99 ? -11.610 -0.912 0.745 1.00 92.25 99 ALA A O 1
ATOM 764 N N . ILE A 1 100 ? -11.963 1.295 0.452 1.00 93.69 100 ILE A N 1
ATOM 765 C CA . ILE A 1 100 ? -12.826 1.466 1.626 1.00 93.69 100 ILE A CA 1
ATOM 766 C C . ILE A 1 100 ? -14.147 0.731 1.402 1.00 93.69 100 ILE A C 1
ATOM 768 O O . ILE A 1 100 ? -14.581 -0.025 2.265 1.00 93.69 100 ILE A O 1
ATOM 772 N N . GLU A 1 101 ? -14.754 0.897 0.228 1.00 93.94 101 GLU A N 1
ATOM 773 C CA . GLU A 1 101 ? -16.010 0.231 -0.130 1.00 93.94 101 GLU A CA 1
ATOM 774 C C . GLU A 1 101 ? -15.869 -1.297 -0.169 1.00 93.94 101 GLU A C 1
ATOM 776 O O . GLU A 1 101 ? -16.758 -2.006 0.298 1.00 93.94 101 GLU A O 1
ATOM 781 N N . ARG A 1 102 ? -14.746 -1.819 -0.680 1.00 93.12 102 ARG A N 1
ATOM 782 C CA . ARG A 1 102 ? -14.512 -3.266 -0.794 1.00 93.12 102 ARG A CA 1
ATOM 783 C C . ARG A 1 102 ? -14.273 -3.958 0.546 1.00 93.12 102 ARG A C 1
ATOM 785 O O . ARG A 1 102 ? -14.659 -5.119 0.689 1.00 93.12 102 ARG A O 1
ATOM 792 N N . TYR A 1 103 ? -13.560 -3.298 1.458 1.00 94.00 103 TYR A N 1
ATOM 793 C CA . TYR A 1 103 ? -13.015 -3.934 2.662 1.00 94.00 103 TYR A CA 1
ATOM 794 C C . TYR A 1 103 ? -13.567 -3.386 3.978 1.00 94.00 103 TYR A C 1
ATOM 796 O O . TYR A 1 103 ? -13.300 -3.976 5.024 1.00 94.00 103 TYR A O 1
ATOM 804 N N . GLY A 1 104 ? -14.318 -2.284 3.964 1.00 93.56 104 GLY A N 1
ATOM 805 C CA . GLY A 1 104 ? -14.835 -1.640 5.176 1.00 93.56 104 GLY A CA 1
ATOM 806 C C . GLY A 1 104 ? -15.833 -2.487 5.973 1.00 93.56 104 GLY A C 1
ATOM 807 O O . GLY A 1 104 ? -16.078 -2.199 7.140 1.00 93.56 104 GLY A O 1
ATOM 808 N N . ASP A 1 105 ? -16.382 -3.548 5.376 1.00 93.75 105 ASP A N 1
ATOM 809 C CA . ASP A 1 105 ? -17.222 -4.542 6.052 1.00 93.75 105 ASP A CA 1
ATOM 810 C C . ASP A 1 105 ? -16.416 -5.528 6.919 1.00 93.75 105 ASP A C 1
ATOM 812 O O . ASP A 1 105 ? -16.961 -6.130 7.842 1.00 93.75 105 ASP A O 1
ATOM 816 N N . ARG A 1 106 ? -15.120 -5.698 6.626 1.00 94.50 106 ARG A N 1
ATOM 817 C CA . ARG A 1 106 ? -14.222 -6.686 7.255 1.00 94.50 106 ARG A CA 1
ATOM 818 C C . ARG A 1 106 ? -13.051 -6.056 8.007 1.00 94.50 106 ARG A C 1
ATOM 820 O O . ARG A 1 106 ? -12.486 -6.679 8.903 1.00 94.50 106 ARG A O 1
ATOM 827 N N . ILE A 1 107 ? -12.678 -4.831 7.652 1.00 95.12 107 ILE A N 1
ATOM 828 C CA . ILE A 1 107 ? -11.561 -4.090 8.234 1.00 95.12 107 ILE A CA 1
ATOM 829 C C . ILE A 1 107 ? -12.079 -2.766 8.788 1.00 95.12 107 ILE A C 1
ATOM 831 O O . ILE A 1 107 ? -12.727 -1.997 8.080 1.00 95.12 107 ILE A O 1
ATOM 835 N N . ARG A 1 108 ? -11.703 -2.438 10.028 1.00 95.38 108 ARG A N 1
ATOM 836 C CA . ARG A 1 108 ? -11.837 -1.074 10.547 1.00 95.38 108 ARG A CA 1
ATOM 837 C C . ARG A 1 108 ? -10.740 -0.203 9.939 1.00 95.38 108 ARG A C 1
ATOM 839 O O . ARG A 1 108 ? -9.574 -0.321 10.318 1.00 95.38 108 ARG A O 1
ATOM 846 N N . ILE A 1 109 ? -11.105 0.630 8.970 1.00 95.00 109 ILE A N 1
ATOM 847 C CA . ILE A 1 109 ? -10.168 1.495 8.247 1.00 95.00 109 ILE A CA 1
ATOM 848 C C . ILE A 1 109 ? -10.127 2.866 8.923 1.00 95.00 109 ILE A C 1
ATOM 850 O O . ILE A 1 109 ? -11.097 3.616 8.877 1.00 95.00 109 ILE A O 1
ATOM 854 N N . GLU A 1 110 ? -8.985 3.189 9.517 1.00 94.25 110 GLU A N 1
ATOM 855 C CA . GLU A 1 110 ? -8.705 4.463 10.171 1.00 94.25 110 GLU A CA 1
ATOM 856 C C . GLU A 1 110 ? -7.854 5.335 9.243 1.00 94.25 110 GLU A C 1
ATOM 858 O O . GLU A 1 110 ? -6.722 4.991 8.878 1.00 94.25 110 GLU A O 1
ATOM 863 N N . LEU A 1 111 ? -8.423 6.468 8.835 1.00 94.56 111 LEU A N 1
ATOM 864 C CA . LEU A 1 111 ? -7.770 7.415 7.937 1.00 94.56 111 LEU A CA 1
ATOM 865 C C . LEU A 1 111 ? -6.911 8.383 8.745 1.00 94.56 111 LEU A C 1
ATOM 867 O O . LEU A 1 111 ? -7.431 9.098 9.599 1.00 94.56 111 LEU A O 1
ATOM 871 N N . VAL A 1 112 ? -5.618 8.430 8.436 1.00 94.06 112 VAL A N 1
ATOM 872 C CA . VAL A 1 112 ? -4.647 9.290 9.119 1.00 94.06 112 VAL A CA 1
ATOM 873 C C . VAL A 1 112 ? -4.056 10.320 8.172 1.00 94.06 112 VAL A C 1
ATOM 875 O O . VAL A 1 112 ? -4.008 10.119 6.959 1.00 94.06 112 VAL A O 1
ATOM 878 N N . ASP A 1 113 ? -3.558 11.406 8.742 1.00 92.62 113 ASP A N 1
ATOM 879 C CA . ASP A 1 113 ? -2.925 12.502 8.013 1.00 92.62 11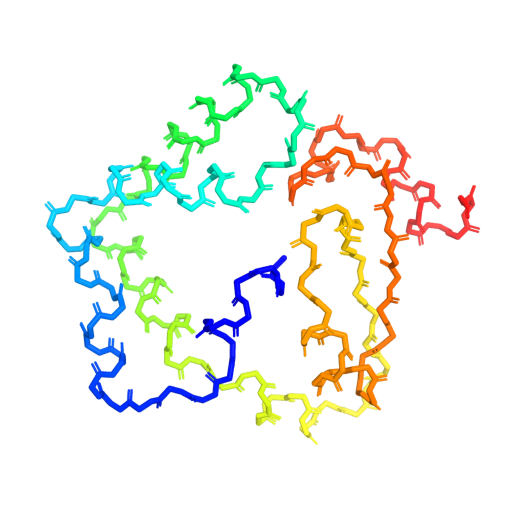3 ASP A CA 1
ATOM 880 C C . ASP A 1 113 ? -1.445 12.600 8.439 1.00 92.62 113 ASP A C 1
ATOM 882 O O . ASP A 1 113 ? -0.961 13.630 8.898 1.00 92.62 113 ASP A O 1
ATOM 886 N N . LEU A 1 114 ? -0.738 11.463 8.339 1.00 90.06 114 LEU A N 1
ATOM 887 C CA . LEU A 1 114 ? 0.676 11.308 8.693 1.00 90.06 114 LEU A CA 1
ATOM 888 C C . LEU A 1 114 ? 1.482 10.924 7.450 1.00 90.06 114 LEU A C 1
ATOM 890 O O . LEU A 1 114 ? 1.316 9.817 6.954 1.00 90.06 114 LEU A O 1
ATOM 894 N N . GLY A 1 115 ? 2.364 11.812 6.988 1.00 86.12 115 GLY A N 1
ATOM 895 C CA . GLY A 1 115 ? 3.396 11.515 5.986 1.00 86.12 115 GLY A CA 1
ATOM 896 C C . GLY A 1 115 ? 2.923 10.763 4.732 1.00 86.12 115 GLY A C 1
ATOM 897 O O . GLY A 1 115 ? 1.830 10.982 4.210 1.00 86.12 115 GLY A O 1
ATOM 898 N N . SER A 1 116 ? 3.785 9.878 4.234 1.00 90.25 116 SER A N 1
ATOM 899 C CA . SER A 1 116 ? 3.533 8.980 3.107 1.00 90.25 116 SER A CA 1
ATOM 900 C C . SER A 1 116 ? 3.096 7.586 3.575 1.00 90.25 116 SER A C 1
ATOM 902 O O . SER A 1 116 ? 2.902 7.312 4.759 1.00 90.25 116 SER A O 1
ATOM 904 N N . ARG A 1 117 ? 3.032 6.613 2.656 1.00 88.69 117 ARG A N 1
ATOM 905 C CA . ARG A 1 117 ? 2.913 5.188 3.027 1.00 88.69 117 ARG A CA 1
ATOM 906 C C . ARG A 1 117 ? 3.972 4.698 4.034 1.00 88.69 117 ARG A C 1
ATOM 908 O O . ARG A 1 117 ? 3.783 3.626 4.607 1.00 88.69 117 ARG A O 1
ATOM 915 N N . HIS A 1 118 ? 5.079 5.422 4.213 1.00 90.56 118 HIS A N 1
ATOM 916 C CA . HIS A 1 118 ? 6.142 5.116 5.173 1.00 90.56 118 HIS A CA 1
ATOM 917 C C . HIS A 1 118 ? 6.056 5.944 6.466 1.00 90.56 118 HIS A C 1
ATOM 919 O O . HIS A 1 118 ? 7.038 5.995 7.209 1.00 90.56 118 HIS A O 1
ATOM 925 N N . PHE A 1 119 ? 4.891 6.518 6.790 1.00 92.44 119 PHE A N 1
ATOM 926 C CA . PHE A 1 119 ? 4.679 7.332 7.991 1.00 92.44 119 PHE A CA 1
ATOM 927 C C . PHE A 1 119 ? 5.194 6.744 9.319 1.00 92.44 119 PHE A C 1
ATOM 929 O O . PHE A 1 119 ? 5.662 7.533 10.137 1.00 92.44 119 PHE A O 1
ATOM 936 N N . PRO A 1 120 ? 5.237 5.410 9.557 1.00 93.00 120 PRO A N 1
ATOM 937 C CA . PRO A 1 120 ? 5.845 4.883 10.781 1.00 93.00 120 PRO A CA 1
ATOM 938 C C . PRO A 1 120 ? 7.331 5.226 10.929 1.00 93.00 120 PRO A C 1
ATOM 940 O O . PRO A 1 120 ? 7.841 5.335 12.039 1.00 93.00 120 PRO A O 1
ATOM 943 N N . VAL A 1 121 ? 8.034 5.380 9.804 1.00 93.00 121 VAL A N 1
ATOM 944 C CA . VAL A 1 121 ? 9.451 5.759 9.758 1.00 93.00 121 VAL A CA 1
ATOM 945 C C . VAL A 1 121 ? 9.613 7.278 9.748 1.00 93.00 121 VAL A C 1
ATOM 947 O O . VAL A 1 121 ? 10.565 7.789 10.330 1.00 93.00 121 VAL A O 1
ATOM 950 N N . GLU A 1 122 ? 8.710 7.992 9.079 1.00 92.50 122 GLU A N 1
ATOM 951 C CA . GLU A 1 122 ? 8.776 9.450 8.907 1.00 92.50 122 GLU A CA 1
ATOM 952 C C . GLU A 1 122 ? 8.299 10.214 10.153 1.00 92.50 122 GLU A C 1
ATOM 954 O O . GLU A 1 122 ? 8.803 11.295 10.446 1.00 92.50 122 GLU A O 1
ATOM 959 N N . SER A 1 123 ? 7.348 9.650 10.904 1.00 93.56 123 SER A N 1
ATOM 960 C CA . SER A 1 123 ? 6.720 10.262 12.085 1.00 93.56 123 SER A CA 1
ATOM 961 C C . SER A 1 123 ? 6.543 9.226 13.209 1.00 93.56 123 SER A C 1
ATOM 963 O O . SER A 1 123 ? 5.418 8.836 13.543 1.00 93.56 123 SER A O 1
ATOM 965 N N . PRO A 1 124 ? 7.642 8.700 13.787 1.00 95.06 124 PRO A N 1
ATOM 966 C CA . PRO A 1 124 ? 7.588 7.588 14.739 1.00 95.06 124 PRO A CA 1
ATOM 967 C C . PRO A 1 124 ? 6.893 7.943 16.063 1.00 95.06 124 PRO A C 1
ATOM 969 O O . PRO A 1 124 ? 6.216 7.094 16.649 1.00 95.06 124 PRO A O 1
ATOM 972 N N . ALA A 1 125 ? 7.023 9.185 16.542 1.00 95.81 125 ALA A N 1
ATOM 973 C CA . ALA A 1 125 ? 6.400 9.622 17.792 1.00 95.81 125 ALA A CA 1
ATOM 974 C C . ALA A 1 125 ? 4.874 9.729 17.643 1.00 95.81 125 ALA A C 1
ATOM 976 O O . ALA A 1 125 ? 4.119 9.235 18.476 1.00 95.81 125 ALA A O 1
ATOM 977 N N . GLU A 1 126 ? 4.420 10.316 16.543 1.00 95.62 126 GLU A N 1
ATOM 978 C CA . GLU A 1 126 ? 3.020 10.445 16.155 1.00 95.62 126 GLU A CA 1
ATOM 979 C C . GLU A 1 126 ? 2.420 9.067 15.887 1.00 95.62 126 GLU A C 1
ATOM 981 O O . GLU A 1 126 ? 1.348 8.753 16.389 1.00 95.62 126 GLU A O 1
ATOM 986 N N . THR A 1 127 ? 3.150 8.191 15.196 1.00 94.69 127 THR A N 1
ATOM 987 C CA . THR A 1 127 ? 2.732 6.798 14.998 1.00 94.69 127 THR A CA 1
ATOM 988 C C . THR A 1 127 ? 2.561 6.065 16.329 1.00 94.69 127 THR A C 1
ATOM 990 O O . THR A 1 127 ? 1.621 5.294 16.488 1.00 94.69 127 THR A O 1
ATOM 993 N N . THR A 1 128 ? 3.421 6.322 17.317 1.00 94.75 128 THR A N 1
ATOM 994 C CA . THR A 1 128 ? 3.280 5.725 18.656 1.00 94.75 128 THR A CA 1
ATOM 995 C C . THR A 1 128 ? 2.003 6.204 19.345 1.00 94.75 128 THR A C 1
ATOM 997 O O . THR A 1 128 ? 1.242 5.376 19.841 1.00 94.75 128 THR A O 1
ATOM 1000 N N . LYS A 1 129 ? 1.720 7.513 19.310 1.00 94.94 129 LYS A N 1
ATOM 1001 C CA . LYS A 1 129 ? 0.470 8.081 19.845 1.00 94.94 129 LYS A CA 1
ATOM 1002 C C . LYS A 1 129 ? -0.759 7.493 19.152 1.00 94.94 129 LYS A C 1
ATOM 1004 O O . LYS A 1 129 ? -1.723 7.134 19.817 1.00 94.94 129 LYS A O 1
ATOM 1009 N N . LEU A 1 130 ? -0.699 7.315 17.830 1.00 93.88 130 LEU A N 1
ATOM 1010 C CA . LEU A 1 130 ? -1.777 6.718 17.036 1.00 93.88 130 LEU A CA 1
ATOM 1011 C C . LEU A 1 130 ? -2.082 5.300 17.518 1.00 93.88 130 LEU A C 1
ATOM 1013 O O . LEU A 1 130 ? -3.236 4.954 17.757 1.00 93.88 130 LEU A O 1
ATOM 1017 N N . LEU A 1 131 ? -1.039 4.485 17.688 1.00 92.94 131 LEU A N 1
ATOM 1018 C CA . LEU A 1 131 ? -1.171 3.102 18.142 1.00 92.94 131 LEU A CA 1
ATOM 1019 C C . LEU A 1 131 ? -1.624 2.999 19.607 1.00 92.94 131 LEU A C 1
ATOM 1021 O O . LEU A 1 131 ? -2.269 2.016 19.966 1.00 92.94 131 LEU A O 1
ATOM 1025 N N . ALA A 1 132 ? -1.321 4.004 20.431 1.00 93.81 132 ALA A N 1
ATOM 1026 C CA . ALA A 1 132 ? -1.794 4.109 21.810 1.00 93.81 132 ALA A CA 1
ATOM 1027 C C . ALA A 1 132 ? -3.237 4.647 21.931 1.00 93.81 132 ALA A C 1
ATOM 1029 O O . ALA A 1 132 ? -3.817 4.578 23.013 1.00 93.81 132 ALA A O 1
ATOM 1030 N N . GLY A 1 133 ? -3.836 5.147 20.841 1.00 87.81 133 GLY A N 1
ATOM 1031 C CA . GLY A 1 133 ? -5.159 5.786 20.863 1.00 87.81 133 GLY A CA 1
ATOM 1032 C C . GLY A 1 133 ? -5.145 7.206 21.442 1.00 87.81 133 GLY A C 1
ATOM 1033 O O . GLY A 1 133 ? -6.136 7.649 22.014 1.00 87.81 133 GLY A O 1
ATOM 1034 N N . GLU A 1 134 ? -4.012 7.898 21.325 1.00 81.12 134 GLU A N 1
ATOM 1035 C CA . GLU A 1 134 ? -3.744 9.232 21.883 1.00 81.12 134 GLU A CA 1
ATOM 1036 C C . GLU A 1 134 ? -3.738 10.344 20.813 1.00 81.12 134 GLU A C 1
ATOM 1038 O O . GLU A 1 134 ? -3.253 11.450 21.070 1.00 81.12 134 GLU A O 1
ATOM 1043 N N . LEU A 1 135 ? -4.227 10.043 19.605 1.00 75.19 135 LEU A N 1
ATOM 1044 C CA . LEU A 1 135 ? -4.345 10.963 18.467 1.00 75.19 135 LEU A CA 1
ATOM 1045 C C . LEU A 1 135 ? -5.806 11.212 18.092 1.00 75.19 135 LEU A C 1
ATOM 1047 O O . LEU A 1 135 ? -6.601 10.248 18.167 1.00 75.19 135 LEU A O 1
#

Foldseek 3Di:
DCLPVVQAAADDVVCLVVVLVVCVVQVLVVLLVVLVLQFFPPADVVVSVVSSVVLSPPDPPVSSVVSSVSSNHHNVVVLVPDPDAAEAEDAQRRHDPVSCVVCVVRHNYDYDNAGTVVRCVVPVPVVVCVVVVND

Nearest PDB structures (foldseek):
  5h3h-assembly1_A  TM=6.805E-01  e=2.961E-03  Exiguobacterium antarcticum B7
  5cbk-assembly1_A  TM=7.145E-01  e=5.836E-03  Striga hermonthica
  8tmx-assembly1_B  TM=6.626E-01  e=3.789E-03  Castilleja foliolosa
  1wpr-assembly1_A  TM=7.069E-01  e=1.082E-02  Bacillus subtilis
  7k38-assembly1_A  TM=6.790E-01  e=6.086E-02  Pisum sativum